Protein AF-A0A7S1BT53-F1 (afdb_monomer)

Radius of gyration: 16.48 Å; Cα contacts (8 Å, |Δi|>4): 80; chains: 1; bounding box: 41×20×43 Å

Solvent-accessible surface area (backbone atoms only — not comparable to full-atom values): 6325 Å² total; per-residue (Å²): 87,75,47,74,70,66,62,61,53,61,75,88,51,65,65,38,54,75,69,64,41,39,70,72,63,87,93,54,76,71,70,94,52,67,87,83,32,85,71,54,46,62,62,43,64,35,73,85,54,92,45,33,37,50,74,38,54,45,82,78,54,75,67,81,79,51,74,65,55,54,36,53,47,50,66,73,46,61,89,54,62,77,42,80,40,64,72,88,49,71,67,57,48,52,54,58,67,68,54,112

Foldseek 3Di:
DEAEPQPLAPDDDVVQLVVQAQDDDPPDDDVVCPPPPPPPCCQLSVVVPSDGNRVSPSVVDDNPDDLVVVLVVVVVCPPDDYHYPDDDDVVVVVSNVVSD

Mean predicted aligned error: 7.4 Å

InterPro domains:
  IPR000262 FMN-dependent dehydrogenase [PF01070] (1-98)
  IPR013785 Aldolase-type TIM barrel [G3DSA:3.20.20.70] (1-100)

Secondary structure (DSSP, 8-state):
-EEE-S-SSPPP-HHHHHHT--SPPTT---GGGTTT-TTTHHHHT-TTS---HHHHHGGGS-SS--HHHHHHHHHHHTTS--EEE---SHHHHHHHHH--

Sequence (100 aa):
IFLTVDSVRFGFREADARNGFDSLPPPHRLVNYDEETKISLKKTYNGKVHKSWDQNSEMMFEQNVTWDDVRWLKAHCGDLPLVVKGIMTAEDALLAVEVR

Structure (mmCIF, N/CA/C/O backbone):
data_AF-A0A7S1BT53-F1
#
_entry.id   AF-A0A7S1BT53-F1
#
loop_
_atom_site.group_PDB
_atom_site.id
_atom_site.type_symbol
_atom_site.label_atom_id
_atom_site.label_alt_id
_atom_site.label_comp_id
_atom_site.label_asym_id
_atom_site.label_entity_id
_atom_site.label_seq_id
_atom_site.pdbx_PDB_ins_code
_atom_site.Cartn_x
_atom_site.Cartn_y
_atom_site.Cartn_z
_atom_site.occupancy
_atom_site.B_iso_or_equiv
_atom_site.auth_seq_id
_atom_site.auth_comp_id
_atom_site.auth_asym_id
_atom_site.auth_atom_id
_atom_site.pdb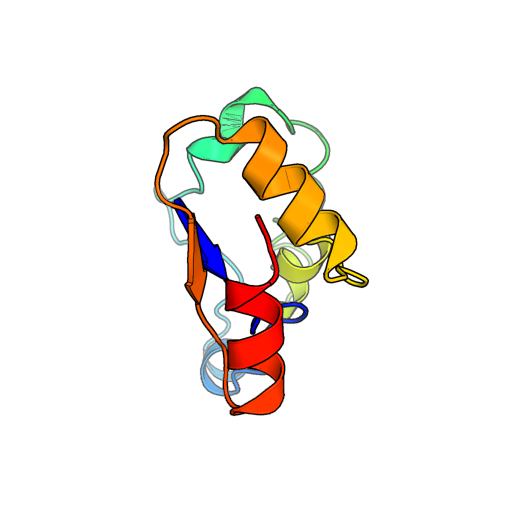x_PDB_model_num
ATOM 1 N N . ILE A 1 1 ? -11.498 -4.296 0.747 1.00 94.75 1 ILE A N 1
ATOM 2 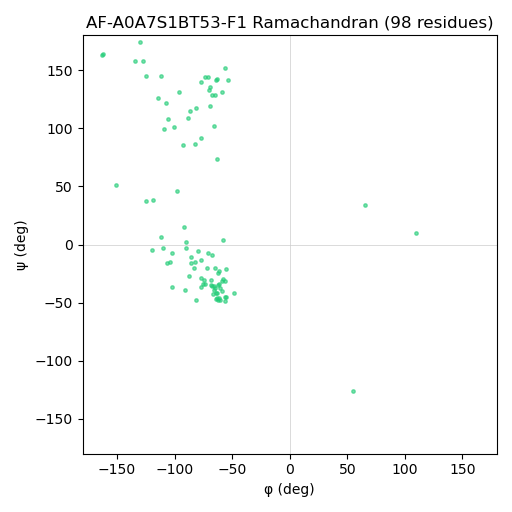C CA . ILE A 1 1 ? -10.331 -3.513 0.280 1.00 94.75 1 ILE A CA 1
ATOM 3 C C . ILE A 1 1 ? -9.149 -3.840 1.175 1.00 94.75 1 ILE A C 1
ATOM 5 O O . ILE A 1 1 ? -9.318 -3.871 2.387 1.00 94.75 1 ILE A O 1
ATOM 9 N N . PHE A 1 2 ? -7.986 -4.110 0.586 1.00 97.25 2 PHE A N 1
ATOM 10 C CA . PHE A 1 2 ? -6.723 -4.187 1.319 1.00 97.25 2 PHE A CA 1
ATOM 11 C C . PHE A 1 2 ? -5.932 -2.919 1.002 1.00 97.25 2 PHE A C 1
ATOM 13 O O . PHE A 1 2 ? -5.477 -2.753 -0.129 1.00 97.25 2 PHE A O 1
ATOM 20 N N . LEU A 1 3 ? -5.822 -2.014 1.971 1.00 95.56 3 LEU A N 1
ATOM 21 C CA . LEU A 1 3 ? -5.047 -0.786 1.834 1.00 95.56 3 LEU A CA 1
ATOM 22 C C . LEU A 1 3 ? -3.594 -1.076 2.210 1.00 95.56 3 LEU A C 1
ATOM 24 O O . LEU A 1 3 ? -3.315 -1.404 3.359 1.00 95.56 3 LEU A O 1
ATOM 28 N N . THR A 1 4 ? -2.680 -0.961 1.251 1.00 94.94 4 THR A N 1
ATOM 29 C CA . THR A 1 4 ? -1.239 -1.113 1.495 1.00 94.94 4 THR A CA 1
ATOM 30 C C . THR A 1 4 ? -0.668 0.190 2.060 1.00 94.94 4 THR A C 1
ATOM 32 O O . THR A 1 4 ? -0.705 1.201 1.366 1.00 94.94 4 THR A O 1
ATOM 35 N N . VAL A 1 5 ? -0.131 0.166 3.285 1.00 94.44 5 VAL A N 1
ATOM 36 C CA . VAL A 1 5 ? 0.433 1.348 3.982 1.00 94.44 5 VAL A CA 1
ATOM 37 C C . VAL A 1 5 ? 1.961 1.316 4.130 1.00 94.44 5 VAL A C 1
ATOM 39 O O . VAL A 1 5 ? 2.559 2.277 4.594 1.00 94.44 5 VAL A O 1
ATOM 42 N N . ASP A 1 6 ? 2.609 0.233 3.697 1.00 92.88 6 ASP A N 1
ATOM 43 C CA . ASP A 1 6 ? 4.065 0.019 3.794 1.00 92.88 6 ASP A CA 1
ATOM 44 C C . ASP A 1 6 ? 4.858 0.530 2.572 1.00 92.88 6 ASP A C 1
ATOM 46 O O . ASP A 1 6 ? 6.072 0.359 2.497 1.00 92.88 6 ASP A O 1
ATOM 50 N N . SER A 1 7 ? 4.177 1.138 1.596 1.00 88.56 7 SER A N 1
ATOM 51 C CA . SER A 1 7 ? 4.730 1.449 0.270 1.00 88.56 7 SER A CA 1
ATOM 52 C C . SER A 1 7 ? 4.615 2.939 -0.094 1.00 88.56 7 SER A C 1
ATOM 54 O O . SER A 1 7 ? 4.360 3.281 -1.245 1.00 88.56 7 SER A O 1
ATOM 56 N N . VAL A 1 8 ? 4.800 3.846 0.878 1.00 83.31 8 VAL A N 1
ATOM 57 C CA . VAL A 1 8 ? 4.792 5.315 0.646 1.00 83.31 8 VAL A CA 1
ATOM 58 C C . VAL A 1 8 ? 5.903 5.782 -0.303 1.00 83.31 8 VAL A C 1
ATOM 60 O O . VAL A 1 8 ? 5.815 6.840 -0.926 1.00 83.31 8 VAL A O 1
ATOM 63 N N . ARG A 1 9 ? 6.974 4.994 -0.392 1.00 81.75 9 ARG A N 1
ATOM 64 C CA . ARG A 1 9 ? 7.995 4.994 -1.442 1.00 81.75 9 ARG A CA 1
ATOM 65 C C . ARG A 1 9 ? 8.234 3.550 -1.825 1.00 81.75 9 ARG A C 1
ATOM 67 O O . ARG A 1 9 ? 7.984 2.649 -1.017 1.00 81.75 9 ARG A O 1
ATOM 74 N N . PHE A 1 10 ? 8.757 3.320 -3.018 1.00 81.44 10 PHE A N 1
AT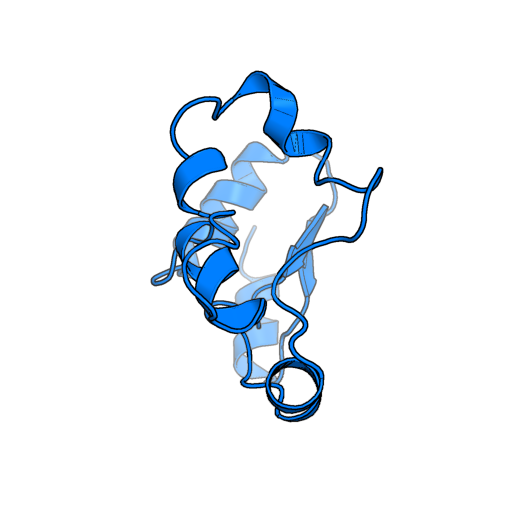OM 75 C CA . PHE A 1 10 ? 9.213 1.980 -3.323 1.00 81.44 10 PHE A CA 1
ATOM 76 C C . PHE A 1 10 ? 10.551 1.728 -2.634 1.00 81.44 10 PHE A C 1
ATOM 78 O O . PHE A 1 10 ?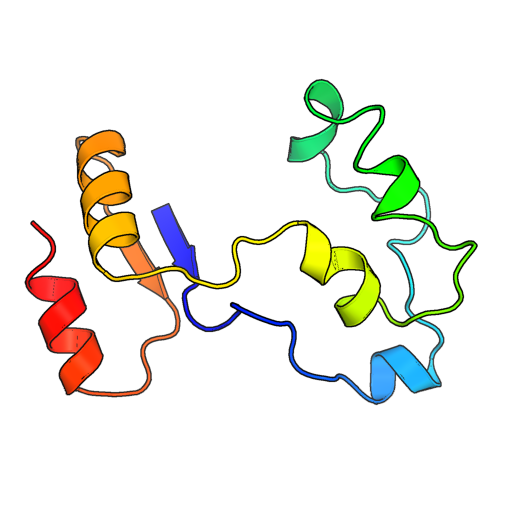 11.436 2.578 -2.578 1.00 81.44 10 PHE A O 1
ATOM 85 N N . GLY A 1 11 ? 10.704 0.520 -2.096 1.00 82.94 11 GLY A N 1
ATOM 86 C CA . GLY A 1 11 ? 12.016 0.053 -1.674 1.00 82.94 11 GLY A CA 1
ATOM 87 C C . GLY A 1 11 ? 12.945 -0.066 -2.881 1.00 82.94 11 GLY A C 1
ATOM 88 O O . GLY A 1 11 ? 12.518 -0.535 -3.937 1.00 82.94 11 GLY A O 1
ATOM 89 N N . PHE A 1 12 ? 14.213 0.303 -2.696 1.00 84.50 12 PHE A N 1
AT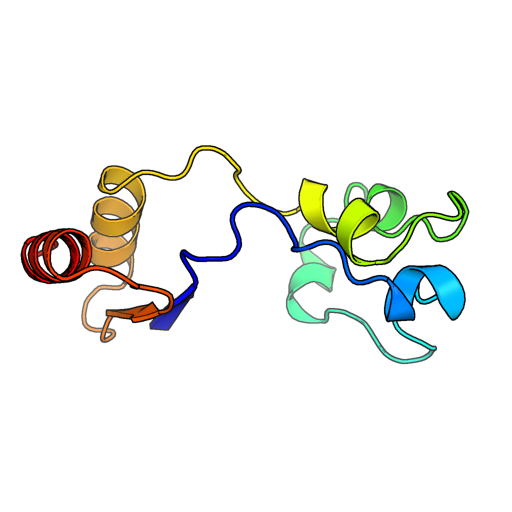OM 90 C CA . PHE A 1 12 ? 15.230 0.173 -3.733 1.00 84.50 12 PHE A CA 1
ATOM 91 C C . PHE A 1 12 ? 15.551 -1.297 -3.999 1.00 84.50 12 PHE A C 1
ATOM 93 O O . PHE A 1 12 ? 16.014 -2.024 -3.115 1.00 84.50 12 PHE A O 1
ATOM 100 N N . ARG A 1 13 ? 15.315 -1.741 -5.233 1.00 86.88 13 ARG A N 1
ATOM 101 C CA . ARG A 1 13 ? 15.536 -3.132 -5.649 1.00 86.88 13 ARG A CA 1
ATOM 102 C C . ARG A 1 13 ? 16.732 -3.190 -6.578 1.00 86.88 13 ARG A C 1
ATOM 104 O O . ARG A 1 13 ? 16.629 -2.940 -7.775 1.00 86.88 13 ARG A O 1
ATOM 111 N N . GLU A 1 14 ? 17.884 -3.574 -6.039 1.00 88.19 14 GLU A N 1
ATOM 112 C CA . GLU A 1 14 ? 19.124 -3.609 -6.822 1.00 88.19 14 GLU A CA 1
ATOM 113 C C . GLU A 1 14 ? 19.044 -4.520 -8.055 1.00 88.19 14 GLU A C 1
ATOM 115 O O . GLU A 1 14 ? 19.701 -4.262 -9.060 1.00 88.19 14 GLU A O 1
ATOM 120 N N . ALA A 1 15 ? 18.260 -5.600 -7.984 1.00 89.44 15 ALA A N 1
ATOM 121 C CA . ALA A 1 15 ? 18.057 -6.496 -9.116 1.00 89.44 15 ALA A CA 1
ATOM 122 C C . ALA A 1 15 ? 17.346 -5.789 -10.277 1.00 89.44 15 ALA A C 1
ATOM 124 O O . ALA A 1 15 ? 17.772 -5.947 -11.418 1.00 89.44 15 ALA A O 1
ATOM 125 N N . ASP A 1 16 ? 16.336 -4.966 -9.987 1.00 86.50 16 ASP A N 1
ATOM 126 C CA . ASP A 1 16 ? 15.610 -4.194 -10.999 1.00 86.50 16 ASP A CA 1
ATOM 127 C C . ASP A 1 16 ? 16.564 -3.202 -11.679 1.00 86.50 16 ASP A C 1
ATOM 129 O O . ASP A 1 16 ? 16.602 -3.117 -12.905 1.00 86.50 16 ASP A O 1
ATOM 133 N N . ALA A 1 17 ? 17.428 -2.544 -10.894 1.00 82.75 17 ALA A N 1
ATOM 134 C CA . ALA A 1 17 ? 18.463 -1.650 -11.414 1.00 82.75 17 ALA A CA 1
ATOM 135 C C . ALA A 1 17 ? 19.510 -2.375 -12.275 1.00 82.75 17 ALA A C 1
ATOM 137 O O . ALA A 1 17 ? 19.824 -1.923 -13.375 1.00 82.75 17 ALA A O 1
ATOM 138 N N . ARG A 1 18 ? 20.039 -3.513 -11.807 1.00 88.12 18 ARG A N 1
ATOM 139 C CA . ARG A 1 18 ? 21.044 -4.300 -12.547 1.00 88.12 18 ARG A CA 1
ATOM 140 C C . ARG A 1 18 ? 20.495 -4.893 -13.841 1.00 88.12 18 ARG A C 1
ATOM 142 O O . ARG A 1 18 ? 21.232 -4.984 -14.817 1.00 88.12 18 ARG A O 1
ATOM 149 N N . ASN A 1 19 ? 19.226 -5.293 -13.841 1.00 88.94 19 ASN A N 1
ATOM 150 C CA . ASN A 1 19 ? 18.581 -5.934 -14.984 1.00 88.94 19 ASN A CA 1
ATOM 151 C C . ASN A 1 19 ? 17.920 -4.931 -15.942 1.00 88.94 19 ASN A C 1
ATOM 153 O O . ASN A 1 19 ? 17.384 -5.349 -16.965 1.00 88.94 19 ASN A O 1
ATOM 157 N N . GLY A 1 20 ? 17.935 -3.632 -15.621 1.00 84.50 20 GLY A N 1
ATOM 158 C CA . GLY A 1 20 ? 17.281 -2.605 -16.430 1.00 84.50 20 GLY A CA 1
ATOM 159 C C . GLY A 1 20 ? 15.758 -2.753 -16.468 1.00 84.50 20 GLY A C 1
ATOM 160 O O . GLY A 1 20 ? 15.143 -2.481 -17.495 1.00 84.50 20 GLY A O 1
ATOM 161 N N . PHE A 1 21 ? 15.143 -3.219 -15.378 1.00 83.25 21 PHE A N 1
ATOM 162 C CA . PHE A 1 21 ? 13.689 -3.320 -15.282 1.00 83.25 21 PHE A CA 1
ATOM 163 C C . PHE A 1 21 ? 13.087 -1.932 -15.025 1.00 83.25 21 PHE A C 1
ATOM 165 O O . PHE A 1 21 ? 12.975 -1.478 -13.885 1.00 83.25 21 PHE A O 1
ATOM 172 N N . ASP A 1 22 ? 12.737 -1.242 -16.109 1.00 76.00 22 ASP A N 1
ATOM 173 C CA . ASP A 1 22 ? 12.220 0.132 -16.099 1.00 76.00 22 ASP A CA 1
ATOM 174 C C . ASP A 1 22 ? 10.711 0.232 -16.398 1.00 76.00 22 ASP A C 1
ATOM 176 O O . ASP A 1 22 ? 10.092 1.265 -16.125 1.00 76.00 22 ASP A O 1
ATOM 180 N N . SER A 1 23 ? 10.106 -0.832 -16.940 1.00 75.75 23 SER A N 1
ATOM 181 C CA . SER A 1 23 ? 8.723 -0.854 -17.422 1.00 75.75 23 SER A CA 1
ATOM 182 C C . SER A 1 23 ? 8.170 -2.275 -17.600 1.00 75.75 23 SER A C 1
ATOM 184 O O . SER A 1 23 ? 8.906 -3.262 -17.656 1.00 75.75 23 SER A O 1
ATOM 186 N N . LEU A 1 24 ? 6.840 -2.388 -17.702 1.00 80.50 24 LEU A N 1
ATOM 187 C CA . LEU A 1 24 ? 6.183 -3.648 -18.056 1.00 80.50 24 LEU A CA 1
ATOM 188 C C . LEU A 1 24 ? 6.465 -4.005 -19.530 1.00 80.50 24 LEU A C 1
ATOM 190 O O . LEU A 1 24 ? 6.332 -3.138 -20.398 1.00 80.50 24 LEU A O 1
ATOM 194 N N . PRO A 1 25 ? 6.796 -5.270 -19.849 1.00 80.75 25 PRO A N 1
ATOM 195 C CA . PRO A 1 25 ? 7.082 -5.673 -21.220 1.00 80.75 25 PRO A CA 1
ATOM 196 C C . PRO A 1 25 ? 5.800 -5.691 -22.068 1.00 80.75 25 PRO A C 1
ATOM 198 O O . PRO A 1 25 ? 4.753 -6.125 -21.574 1.00 80.75 25 PRO A O 1
ATOM 201 N N . PRO A 1 26 ? 5.847 -5.315 -23.360 1.00 80.00 26 PRO A N 1
ATOM 202 C CA . PRO A 1 26 ? 4.697 -5.450 -24.248 1.00 80.00 26 PRO A CA 1
ATOM 203 C C . PRO A 1 26 ? 4.132 -6.884 -24.258 1.00 80.00 26 PRO A C 1
ATOM 205 O O . PRO A 1 26 ? 4.910 -7.839 -24.233 1.00 80.00 26 PRO A O 1
ATOM 208 N N . PRO A 1 27 ? 2.797 -7.064 -24.308 1.00 85.75 27 PRO A N 1
ATOM 209 C CA . PRO A 1 27 ? 1.740 -6.044 -24.382 1.00 85.75 27 PRO A CA 1
ATOM 210 C C . PRO A 1 27 ? 1.185 -5.595 -23.007 1.00 85.75 27 PRO A C 1
ATOM 212 O O . PRO A 1 27 ? 0.103 -5.011 -22.944 1.00 85.75 27 PRO A O 1
ATOM 215 N N . HIS A 1 28 ? 1.871 -5.898 -21.902 1.00 82.88 28 HIS A N 1
ATOM 216 C CA . HIS A 1 28 ? 1.356 -5.708 -20.542 1.00 82.88 28 HIS A CA 1
ATOM 217 C C . HIS A 1 28 ? 1.335 -4.231 -20.125 1.00 82.88 28 HIS A C 1
ATOM 219 O O . HIS A 1 28 ? 2.215 -3.452 -20.486 1.00 82.88 28 HIS A O 1
ATOM 225 N N . ARG A 1 29 ? 0.316 -3.844 -19.347 1.00 80.19 29 ARG A N 1
ATOM 226 C CA . ARG A 1 29 ? 0.085 -2.466 -18.881 1.00 80.19 29 ARG A CA 1
ATOM 227 C C . ARG A 1 29 ? -0.876 -2.429 -17.688 1.00 80.19 29 ARG A C 1
ATOM 229 O O . ARG A 1 29 ? -1.602 -3.392 -17.445 1.00 80.19 29 ARG A O 1
ATOM 236 N N . LEU A 1 30 ? -0.918 -1.306 -16.972 1.00 79.50 30 LEU A N 1
ATOM 237 C CA . LEU A 1 30 ? -1.838 -1.089 -15.849 1.00 79.50 30 LEU A CA 1
ATOM 238 C C . LEU A 1 30 ? -3.221 -0.645 -16.351 1.00 79.50 30 LEU A C 1
ATOM 240 O O . LEU A 1 30 ? -3.508 0.544 -16.441 1.00 79.50 30 LEU A O 1
ATOM 244 N N . VAL A 1 31 ? -4.077 -1.615 -16.675 1.00 82.88 31 VAL A N 1
ATOM 245 C CA . VAL A 1 31 ? -5.395 -1.384 -17.302 1.00 82.88 31 VAL A CA 1
ATOM 246 C C . VAL A 1 31 ? -6.320 -0.451 -16.519 1.00 82.88 31 VAL A C 1
ATOM 248 O O . VAL A 1 31 ? -7.065 0.309 -17.128 1.00 82.88 31 VAL A O 1
ATOM 251 N N . ASN A 1 32 ? -6.221 -0.441 -15.187 1.00 82.00 32 ASN A N 1
ATOM 252 C CA . ASN A 1 32 ? -7.055 0.402 -14.327 1.00 82.00 32 ASN A CA 1
ATOM 253 C C . ASN A 1 32 ? -6.770 1.908 -14.476 1.00 82.00 32 ASN A C 1
ATOM 255 O O . ASN A 1 32 ? -7.518 2.707 -13.930 1.00 82.00 32 ASN A O 1
ATOM 259 N N . TYR A 1 33 ? -5.715 2.302 -15.199 1.00 73.56 33 TYR A N 1
ATOM 260 C CA . TYR A 1 33 ? -5.365 3.708 -15.416 1.00 73.56 33 TYR A CA 1
ATOM 261 C C . TYR A 1 33 ? -5.556 4.176 -16.871 1.00 73.56 33 TYR A C 1
ATOM 263 O O . TYR A 1 33 ? -5.199 5.303 -17.212 1.00 73.56 33 TYR A O 1
ATOM 271 N N . ASP A 1 34 ? -6.132 3.346 -17.745 1.00 74.06 34 ASP A N 1
ATOM 272 C CA . ASP A 1 34 ? -6.310 3.684 -19.165 1.00 74.06 34 ASP A CA 1
ATOM 273 C C . ASP A 1 34 ? -7.166 4.931 -19.412 1.00 74.06 34 ASP A C 1
ATOM 275 O O . ASP A 1 34 ? -6.900 5.689 -20.352 1.00 74.06 34 ASP A O 1
ATOM 279 N N . GLU A 1 35 ? -8.210 5.125 -18.604 1.00 64.50 35 GLU A N 1
ATOM 280 C CA . GLU A 1 35 ? -9.229 6.147 -18.856 1.00 64.50 35 GLU A CA 1
ATOM 281 C C . GLU A 1 35 ? -8.869 7.519 -18.266 1.00 64.50 35 GLU A C 1
ATOM 283 O O . GLU A 1 35 ? -9.250 8.542 -18.835 1.00 64.50 35 GLU A O 1
ATOM 288 N N . GLU A 1 36 ? -8.065 7.577 -17.198 1.00 55.25 36 GLU A N 1
ATOM 289 C CA . GLU A 1 36 ? -7.936 8.797 -16.384 1.00 55.25 36 GLU A CA 1
ATOM 290 C C . GLU A 1 36 ? -6.667 9.635 -16.631 1.00 55.25 36 GLU A C 1
ATOM 292 O O . GLU A 1 36 ? -6.545 10.746 -16.125 1.00 55.25 36 GLU A O 1
ATOM 297 N N . THR A 1 37 ? -5.691 9.178 -17.425 1.00 50.69 37 THR A N 1
ATOM 298 C CA . THR A 1 37 ? -4.365 9.838 -17.433 1.00 50.69 37 THR A CA 1
ATOM 299 C C . THR A 1 37 ? -3.599 9.734 -18.756 1.00 50.69 37 THR A C 1
ATOM 301 O O . THR A 1 37 ? -2.397 9.461 -18.789 1.00 50.69 37 THR A O 1
ATOM 304 N N . LYS A 1 38 ? -4.237 10.087 -19.883 1.00 49.28 38 LYS A N 1
ATOM 305 C CA . LYS A 1 38 ? -3.537 10.195 -21.188 1.00 49.28 38 LYS A CA 1
ATOM 306 C C . LYS A 1 38 ? -2.317 11.140 -21.176 1.00 49.28 38 LYS A C 1
ATOM 308 O O . LYS A 1 38 ? -1.444 10.996 -22.031 1.00 49.28 38 LYS A O 1
ATOM 313 N N . ILE A 1 39 ? -2.233 12.074 -20.220 1.00 48.69 39 ILE A N 1
ATOM 314 C CA . ILE A 1 39 ? -1.124 1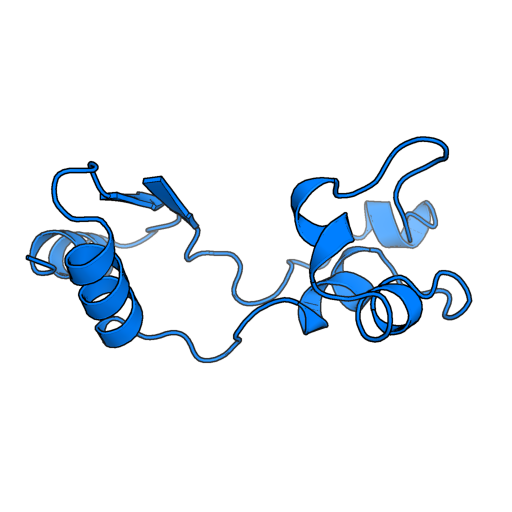3.038 -20.083 1.00 48.69 39 ILE A CA 1
ATOM 315 C C . ILE A 1 39 ? -0.136 12.654 -18.961 1.00 48.69 39 ILE A C 1
ATOM 317 O O . ILE A 1 39 ? 1.067 12.843 -19.141 1.00 48.69 39 ILE A O 1
ATOM 321 N N . SER A 1 40 ? -0.608 12.090 -17.839 1.00 49.78 40 SER A N 1
ATOM 322 C CA . SER A 1 40 ? 0.241 11.784 -16.671 1.00 49.78 40 SER A CA 1
ATOM 323 C C . SER A 1 40 ? 1.008 10.470 -16.836 1.00 49.78 40 SER A C 1
ATOM 325 O O . SER A 1 40 ? 2.232 10.468 -16.740 1.00 49.78 40 SER A O 1
ATOM 327 N N . LEU A 1 41 ? 0.354 9.374 -17.242 1.00 50.06 41 LEU A N 1
ATOM 328 C CA . LEU A 1 41 ? 1.045 8.088 -17.384 1.00 50.06 41 LEU A CA 1
ATOM 329 C C . LEU A 1 41 ? 2.105 8.119 -18.476 1.00 50.06 41 LEU A C 1
ATOM 331 O O . LEU A 1 41 ? 3.173 7.589 -18.267 1.00 50.06 41 LEU A O 1
ATOM 335 N N . LYS A 1 42 ? 1.915 8.796 -19.613 1.00 50.16 42 LYS A N 1
ATOM 336 C CA . LYS A 1 42 ? 2.998 8.888 -20.618 1.00 50.16 42 LYS A CA 1
ATOM 337 C C . LYS A 1 42 ? 4.271 9.584 -20.099 1.00 50.16 42 LYS A C 1
ATOM 339 O O . LYS A 1 42 ? 5.334 9.373 -20.678 1.00 50.16 42 LYS A O 1
ATOM 344 N N . LYS A 1 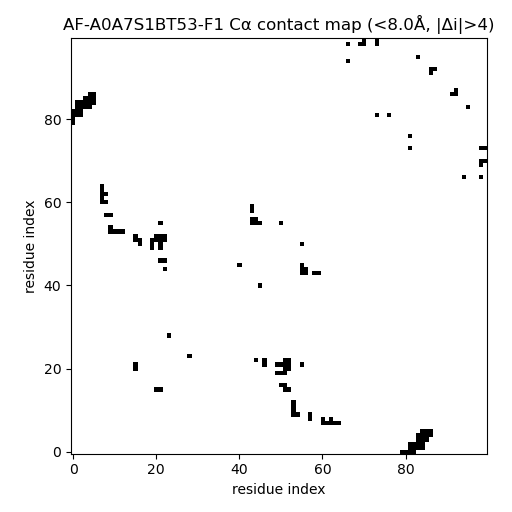43 ? 4.173 10.416 -19.052 1.00 47.38 43 LYS A N 1
ATOM 345 C CA . LYS A 1 43 ? 5.320 11.053 -18.379 1.00 47.38 43 LYS A CA 1
ATOM 346 C C . LYS A 1 43 ? 5.851 10.221 -17.209 1.00 47.38 43 LYS A C 1
ATOM 348 O O . LYS A 1 43 ? 7.064 10.153 -17.050 1.00 47.38 43 LYS A O 1
ATOM 353 N N . THR A 1 44 ? 4.969 9.595 -16.435 1.00 48.72 44 THR A N 1
ATOM 354 C CA . THR A 1 44 ? 5.310 8.747 -15.279 1.00 48.72 44 THR A CA 1
ATOM 355 C C . THR A 1 44 ? 5.851 7.377 -15.713 1.00 48.72 44 THR A C 1
ATOM 357 O O . THR A 1 44 ? 6.788 6.855 -15.132 1.00 48.72 44 THR A O 1
ATOM 360 N N . TYR A 1 45 ? 5.345 6.856 -16.830 1.00 51.56 45 TYR A N 1
ATOM 361 C CA . TYR A 1 45 ? 5.804 5.684 -17.585 1.00 51.56 45 TYR A CA 1
ATOM 362 C C . TYR A 1 45 ? 6.689 6.095 -18.769 1.00 51.56 45 TYR A C 1
ATOM 364 O O . TYR A 1 45 ? 6.508 5.659 -19.909 1.00 51.56 45 TYR A O 1
ATOM 372 N N . ASN A 1 46 ? 7.639 6.998 -18.545 1.00 46.03 46 ASN A N 1
ATOM 373 C CA . ASN A 1 46 ? 8.569 7.363 -19.600 1.00 46.03 46 ASN A CA 1
ATOM 374 C C . ASN A 1 46 ? 9.828 6.494 -19.520 1.00 46.03 46 ASN A C 1
ATOM 376 O O . ASN A 1 46 ? 10.848 6.942 -19.005 1.00 46.03 46 ASN A O 1
ATOM 380 N N . GLY A 1 47 ? 9.790 5.305 -20.132 1.00 46.16 47 GLY A N 1
ATOM 381 C CA . GLY A 1 47 ? 10.977 4.459 -20.364 1.00 46.16 47 GLY A CA 1
ATOM 382 C C . GLY A 1 47 ? 12.095 5.133 -21.185 1.00 46.16 47 GLY A C 1
ATOM 383 O O . GLY A 1 47 ? 13.093 4.507 -21.511 1.00 46.16 47 GLY A O 1
ATOM 384 N N . LYS A 1 48 ? 11.954 6.420 -21.548 1.00 41.84 48 LYS A N 1
ATOM 385 C CA . LYS A 1 48 ? 13.037 7.244 -22.111 1.00 41.84 48 LYS A CA 1
ATOM 386 C C . LYS A 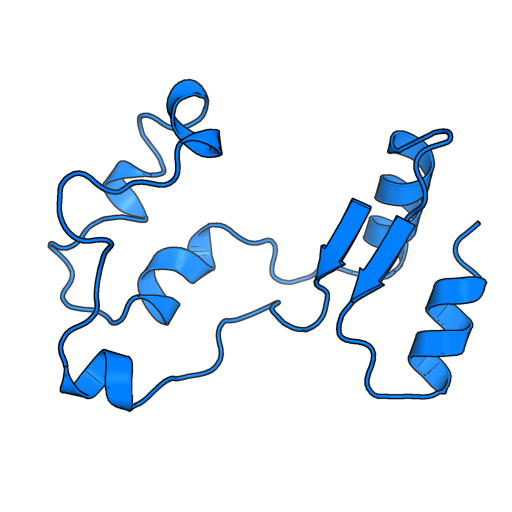1 48 ? 13.961 7.834 -21.044 1.00 41.84 48 LYS A C 1
ATOM 388 O O . LYS A 1 48 ? 15.026 8.337 -21.389 1.00 41.84 48 LYS A O 1
ATOM 393 N N . VAL A 1 49 ? 13.560 7.821 -19.772 1.00 50.75 49 VAL A N 1
ATOM 394 C CA . VAL A 1 49 ? 14.441 8.129 -18.643 1.00 50.75 49 VAL A CA 1
ATOM 395 C C . VAL A 1 49 ? 14.843 6.775 -18.073 1.00 50.75 49 VAL A C 1
ATOM 397 O O . VAL A 1 49 ? 14.028 6.137 -17.421 1.00 50.75 49 VAL A O 1
ATOM 400 N N . HIS A 1 50 ? 16.054 6.303 -18.384 1.00 50.09 50 HIS A N 1
ATOM 401 C CA . HIS A 1 50 ? 16.605 5.025 -17.907 1.00 50.09 50 HIS A CA 1
ATOM 402 C C . HIS A 1 50 ? 16.759 5.016 -16.375 1.00 50.09 50 HIS A C 1
ATOM 404 O O . HIS A 1 50 ? 17.857 5.155 -15.837 1.00 50.09 50 HIS A O 1
ATOM 410 N N . LYS A 1 51 ? 15.641 4.913 -15.668 1.00 55.47 51 LYS A N 1
ATOM 411 C CA . LYS A 1 51 ? 15.534 4.766 -14.223 1.00 55.47 51 LYS A CA 1
ATOM 412 C C . LYS A 1 51 ? 14.715 3.519 -13.934 1.00 55.47 51 LYS A C 1
ATOM 414 O O . LYS A 1 51 ? 13.801 3.188 -14.686 1.00 55.47 51 LYS A O 1
ATOM 419 N N . SER A 1 52 ? 15.078 2.839 -12.854 1.00 58.44 52 SER A N 1
ATOM 420 C CA . SER A 1 52 ? 14.413 1.629 -12.383 1.00 58.44 52 SER A CA 1
ATOM 421 C C . SER A 1 52 ? 12.915 1.860 -12.135 1.00 58.44 52 SER A C 1
ATOM 423 O O . SER A 1 52 ? 12.475 2.975 -11.841 1.00 58.44 52 SER A O 1
ATOM 425 N N . TRP A 1 53 ? 12.125 0.795 -12.275 1.00 62.03 53 TRP A N 1
ATOM 426 C CA . TRP A 1 53 ? 10.665 0.790 -12.132 1.00 62.03 53 TRP A CA 1
ATOM 427 C C . TRP A 1 53 ? 10.145 1.486 -10.863 1.00 62.03 53 TRP A C 1
ATOM 429 O O . TRP A 1 53 ? 9.143 2.210 -10.913 1.00 62.03 53 TRP A O 1
ATOM 439 N N . ASP A 1 54 ? 10.828 1.260 -9.740 1.00 60.94 54 ASP A N 1
ATOM 440 C CA . ASP A 1 54 ? 10.558 1.876 -8.440 1.00 60.94 54 ASP A CA 1
ATOM 441 C C . ASP A 1 54 ? 10.568 3.411 -8.531 1.00 60.94 54 ASP A C 1
ATOM 443 O O . ASP A 1 54 ? 9.620 4.062 -8.102 1.00 60.94 54 ASP A O 1
ATOM 447 N N . GLN A 1 55 ? 11.555 3.997 -9.204 1.00 60.78 55 GLN A N 1
ATOM 448 C CA . GLN A 1 55 ? 11.709 5.452 -9.324 1.00 60.78 55 GLN A CA 1
ATOM 449 C C . GLN A 1 55 ? 10.705 6.102 -10.284 1.00 60.78 55 GLN A C 1
ATOM 451 O O . GLN A 1 55 ? 10.326 7.259 -10.100 1.00 60.78 55 GLN A O 1
ATOM 456 N N . ASN A 1 56 ? 10.276 5.382 -11.322 1.00 60.62 56 ASN A N 1
ATOM 457 C CA . ASN A 1 56 ? 9.313 5.903 -12.296 1.00 60.62 56 ASN A CA 1
ATOM 458 C C . ASN A 1 56 ? 7.884 5.887 -11.740 1.00 60.62 56 ASN A C 1
ATOM 460 O O . ASN A 1 56 ? 7.107 6.812 -11.973 1.00 60.62 56 ASN A O 1
ATOM 464 N N . SER A 1 57 ? 7.546 4.857 -10.965 1.00 65.38 57 SER A N 1
ATOM 465 C CA . SER A 1 57 ? 6.185 4.639 -10.473 1.00 65.38 57 SER A CA 1
ATOM 466 C C . SER A 1 57 ? 5.865 5.398 -9.178 1.00 65.38 57 SER A C 1
ATOM 468 O O . SER A 1 57 ? 4.693 5.577 -8.858 1.00 65.38 57 SER A O 1
ATOM 470 N N . GLU A 1 58 ? 6.874 5.892 -8.456 1.00 66.50 58 GLU A N 1
ATOM 471 C CA . GLU A 1 58 ? 6.713 6.654 -7.205 1.00 66.50 58 GLU A CA 1
ATOM 472 C C . GLU A 1 58 ? 5.868 7.925 -7.336 1.00 66.50 58 GLU A C 1
ATOM 474 O O . GLU A 1 58 ? 5.193 8.311 -6.383 1.00 66.50 58 GLU A O 1
ATOM 479 N N . MET A 1 59 ? 5.864 8.564 -8.510 1.00 65.94 59 MET A N 1
ATOM 480 C CA . MET A 1 59 ? 5.063 9.771 -8.755 1.00 65.94 59 MET A CA 1
ATOM 481 C C . MET A 1 59 ? 3.552 9.490 -8.831 1.00 65.94 59 MET A C 1
ATOM 483 O O . MET A 1 59 ? 2.770 10.431 -8.938 1.00 65.94 59 MET A O 1
ATOM 487 N N . MET A 1 60 ? 3.129 8.220 -8.816 1.00 70.19 60 MET A N 1
ATOM 488 C CA . MET A 1 60 ? 1.710 7.845 -8.815 1.00 70.19 60 MET A CA 1
ATOM 489 C C . MET A 1 60 ? 1.085 7.812 -7.416 1.00 70.19 60 MET A C 1
ATOM 491 O O . MET A 1 60 ? -0.135 7.692 -7.321 1.00 70.19 60 MET A O 1
ATOM 495 N N . PHE A 1 61 ? 1.881 7.889 -6.346 1.00 76.25 61 PHE A N 1
ATOM 496 C CA . PHE A 1 61 ? 1.394 7.708 -4.977 1.00 76.25 61 PHE A CA 1
ATOM 497 C C . PHE A 1 61 ? 1.452 9.003 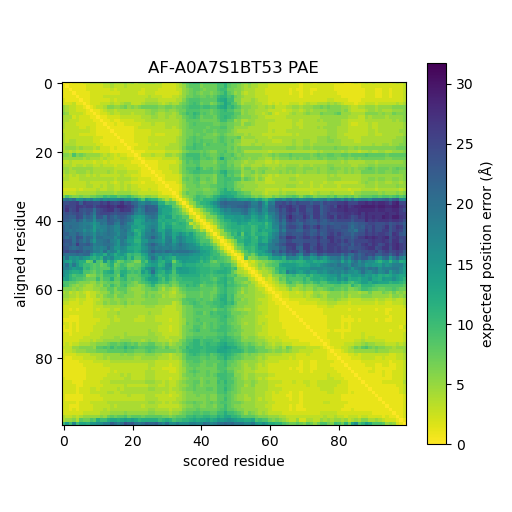-4.171 1.00 76.25 61 PHE A C 1
ATOM 499 O O . PHE A 1 61 ? 2.391 9.787 -4.306 1.00 76.25 61 PHE A O 1
ATOM 506 N N . GLU A 1 62 ? 0.466 9.191 -3.290 1.00 83.31 62 GLU A N 1
ATOM 507 C CA . GLU A 1 62 ? 0.560 10.186 -2.224 1.00 83.31 62 GLU A CA 1
ATOM 508 C C . GLU A 1 62 ? 1.593 9.720 -1.196 1.00 83.31 62 GLU A C 1
ATOM 510 O O . GLU A 1 62 ? 1.631 8.562 -0.777 1.00 83.31 62 GLU A O 1
ATOM 515 N N . GLN A 1 63 ? 2.461 10.645 -0.821 1.00 83.75 63 GLN A N 1
ATOM 516 C CA . GLN A 1 63 ? 3.691 10.389 -0.098 1.00 83.75 63 GLN A CA 1
ATOM 517 C C . GLN A 1 63 ? 3.597 10.764 1.382 1.00 83.75 63 GLN A C 1
ATOM 519 O O . GLN A 1 63 ? 4.460 10.342 2.153 1.00 83.75 63 GLN A O 1
ATOM 524 N N . ASN A 1 64 ? 2.574 11.536 1.755 1.00 89.00 64 ASN A N 1
ATOM 525 C CA . ASN A 1 64 ? 2.332 12.060 3.098 1.00 89.00 64 ASN A CA 1
ATOM 526 C C . ASN A 1 64 ? 0.997 11.558 3.667 1.00 89.00 64 ASN A C 1
ATOM 528 O O . ASN A 1 64 ? 0.280 12.311 4.319 1.00 89.00 64 ASN A O 1
ATOM 532 N N . VAL A 1 65 ? 0.653 10.298 3.391 1.00 91.38 65 VAL A N 1
ATOM 533 C CA . VAL A 1 65 ? -0.560 9.670 3.927 1.00 91.38 65 VAL A CA 1
ATOM 534 C C . VAL A 1 65 ? -0.512 9.574 5.451 1.00 91.38 65 VAL A C 1
ATOM 536 O O . VAL A 1 65 ? 0.527 9.301 6.055 1.00 91.38 65 VAL A O 1
ATOM 539 N N . THR A 1 66 ? -1.665 9.776 6.070 1.00 94.56 66 THR A N 1
ATOM 540 C CA . THR A 1 66 ? -1.868 9.787 7.517 1.00 94.56 66 THR A CA 1
ATOM 541 C C . THR A 1 66 ? -3.035 8.879 7.907 1.00 94.56 66 THR A C 1
ATOM 543 O O . THR A 1 66 ? -3.779 8.371 7.066 1.00 94.56 66 THR A O 1
ATOM 546 N N . TRP A 1 67 ? -3.254 8.697 9.211 1.00 96.31 67 TRP A N 1
ATOM 547 C CA . TRP A 1 67 ? -4.424 7.970 9.713 1.00 96.31 67 TRP A CA 1
ATOM 548 C C . TRP A 1 67 ? -5.762 8.661 9.404 1.00 96.31 67 TRP A C 1
ATOM 550 O O . TRP A 1 67 ? -6.796 7.990 9.393 1.00 96.31 67 TRP A O 1
ATOM 560 N N . ASP A 1 68 ? -5.764 9.968 9.117 1.00 95.69 68 ASP A N 1
ATOM 561 C CA . ASP A 1 68 ? -6.971 10.669 8.664 1.00 95.69 68 ASP A CA 1
ATOM 562 C C . ASP A 1 68 ? -7.400 10.216 7.265 1.00 95.69 68 ASP A C 1
ATOM 564 O O . ASP A 1 68 ? -8.594 10.053 7.020 1.00 95.69 68 ASP A O 1
ATOM 568 N N . ASP A 1 69 ? -6.449 9.894 6.387 1.00 95.00 69 ASP A N 1
ATOM 569 C CA . ASP A 1 69 ? -6.738 9.346 5.058 1.00 95.00 69 ASP A CA 1
ATOM 570 C C . ASP A 1 69 ? -7.336 7.935 5.150 1.00 95.00 69 ASP A C 1
ATOM 572 O O . ASP A 1 69 ? -8.246 7.583 4.398 1.00 95.00 69 ASP A O 1
ATOM 576 N N . VAL A 1 70 ? -6.888 7.131 6.122 1.00 95.69 70 VAL A N 1
ATOM 577 C CA . VAL A 1 70 ? -7.456 5.796 6.383 1.00 95.69 70 VAL A CA 1
ATOM 578 C C . VAL A 1 70 ? -8.901 5.912 6.883 1.00 95.69 70 VAL A C 1
ATOM 580 O O . VAL A 1 70 ? -9.772 5.177 6.412 1.00 95.69 70 VAL A O 1
ATOM 583 N N . ARG A 1 71 ? -9.181 6.867 7.786 1.00 95.44 71 ARG A N 1
ATOM 584 C CA . ARG A 1 71 ? -10.546 7.183 8.251 1.00 95.44 71 ARG A CA 1
ATOM 585 C C . ARG A 1 71 ? -11.435 7.670 7.114 1.00 95.44 71 ARG A C 1
ATOM 587 O O . ARG A 1 71 ? -12.549 7.173 6.948 1.00 95.44 71 ARG A O 1
ATOM 594 N N . TRP A 1 72 ? -10.932 8.602 6.309 1.00 95.38 72 TRP A N 1
ATOM 595 C CA . TRP A 1 72 ? -11.624 9.085 5.121 1.00 95.38 72 TRP A CA 1
ATOM 596 C C . TRP A 1 72 ? -11.963 7.924 4.181 1.00 95.38 72 TRP A C 1
ATOM 598 O O . TRP A 1 72 ? -13.124 7.775 3.795 1.00 95.38 72 TRP A O 1
ATOM 608 N N . LEU A 1 73 ? -11.003 7.045 3.881 1.00 95.31 73 LEU A N 1
ATOM 609 C CA . LEU A 1 73 ? -11.229 5.898 3.005 1.00 95.31 73 LEU A CA 1
ATOM 610 C C . LEU A 1 73 ? -12.286 4.956 3.585 1.00 95.31 73 LEU A C 1
ATOM 612 O O . LEU A 1 73 ? -13.199 4.557 2.864 1.00 95.31 73 LEU A O 1
ATOM 616 N N . LYS A 1 74 ? -12.203 4.623 4.879 1.00 93.69 74 LYS A N 1
ATOM 617 C CA . LYS A 1 74 ? -13.185 3.761 5.553 1.00 93.69 74 LYS A CA 1
ATOM 618 C C . LYS A 1 74 ? -14.606 4.311 5.415 1.00 93.69 74 LYS A C 1
ATOM 620 O O . LYS A 1 74 ? -15.500 3.551 5.043 1.00 93.69 74 LYS A O 1
ATOM 625 N N . ALA A 1 75 ? -14.791 5.615 5.620 1.00 94.19 75 ALA A N 1
ATOM 626 C CA . ALA A 1 75 ? -16.086 6.276 5.462 1.00 94.19 75 ALA A CA 1
ATOM 627 C C . ALA A 1 75 ? -16.636 6.180 4.024 1.00 94.19 75 ALA A C 1
ATOM 629 O O . ALA A 1 75 ? -17.841 6.030 3.838 1.00 94.19 75 ALA A O 1
ATOM 630 N N . HIS A 1 76 ? -15.766 6.204 3.008 1.00 95.19 76 HIS A N 1
ATOM 631 C CA . HIS A 1 76 ? -16.160 6.087 1.594 1.00 95.19 76 HIS A CA 1
ATOM 632 C C . HIS A 1 76 ? -16.361 4.640 1.126 1.00 95.19 76 HIS A C 1
ATOM 634 O O . HIS A 1 76 ? -17.032 4.403 0.124 1.00 95.19 76 HIS A O 1
ATOM 640 N N . CYS A 1 77 ? -15.802 3.661 1.838 1.00 92.06 77 CYS A N 1
ATOM 641 C CA . CYS A 1 77 ? -15.942 2.243 1.504 1.00 92.06 77 CYS A CA 1
ATOM 642 C C . CYS A 1 77 ? -17.307 1.653 1.896 1.00 92.06 77 CYS A C 1
ATOM 644 O O . CYS A 1 77 ? -17.625 0.541 1.467 1.00 92.06 77 CYS A O 1
ATOM 646 N N . GLY A 1 78 ? -18.097 2.359 2.713 1.00 88.88 78 GLY A N 1
ATOM 647 C CA . GLY A 1 78 ? -19.366 1.859 3.243 1.00 88.88 78 GLY A CA 1
ATOM 648 C C . GLY A 1 78 ? -19.189 0.517 3.963 1.00 88.88 78 GLY A C 1
ATOM 649 O O . GLY A 1 78 ? -18.329 0.370 4.838 1.00 88.88 78 GLY A O 1
ATOM 650 N N . ASP A 1 79 ? -19.969 -0.481 3.544 1.00 93.00 79 ASP A N 1
ATOM 651 C CA . ASP A 1 79 ? -19.983 -1.822 4.145 1.00 93.00 79 ASP A CA 1
ATOM 652 C C . ASP A 1 79 ? -18.829 -2.726 3.687 1.00 93.00 79 ASP A C 1
ATOM 654 O O . ASP A 1 79 ? -18.669 -3.839 4.196 1.00 93.00 79 ASP A O 1
ATOM 658 N N . LEU A 1 80 ? -17.998 -2.285 2.734 1.00 95.75 80 LEU A N 1
ATOM 659 C CA . LEU A 1 80 ? -16.852 -3.081 2.304 1.00 95.75 80 LEU A CA 1
ATOM 660 C C . LEU A 1 80 ? -15.846 -3.223 3.461 1.00 95.75 80 LEU A C 1
ATOM 662 O O . LEU A 1 80 ? -15.396 -2.216 4.022 1.00 95.75 80 LEU A O 1
ATOM 666 N N . PRO A 1 81 ? -15.413 -4.455 3.795 1.00 94.06 81 PRO A N 1
ATOM 667 C CA . PRO A 1 81 ? -14.357 -4.653 4.777 1.00 94.06 81 PRO A CA 1
ATOM 668 C C . PRO A 1 81 ? -13.072 -3.947 4.339 1.00 94.06 81 PRO A C 1
ATOM 670 O O . PRO A 1 81 ? -12.623 -4.117 3.200 1.00 94.06 81 PRO A O 1
ATOM 673 N N . LEU A 1 82 ? -12.471 -3.178 5.246 1.00 95.50 82 LEU A N 1
ATOM 674 C CA . LEU A 1 82 ? -11.180 -2.529 5.045 1.00 95.50 82 LEU A CA 1
ATOM 675 C C . LEU A 1 82 ? -10.133 -3.250 5.892 1.00 95.50 82 LEU A C 1
ATOM 677 O O . LEU A 1 82 ? -10.279 -3.347 7.106 1.00 95.50 82 LEU A O 1
ATOM 681 N N . VAL A 1 83 ? -9.088 -3.753 5.243 1.00 96.38 83 VAL A N 1
ATOM 682 C CA . VAL A 1 83 ? -7.933 -4.372 5.897 1.00 96.38 83 VAL A CA 1
ATOM 683 C C . VAL A 1 83 ? -6.713 -3.500 5.638 1.00 96.38 83 VAL A C 1
ATOM 685 O O . VAL A 1 83 ? -6.396 -3.215 4.482 1.00 96.38 83 VAL A O 1
ATOM 688 N N . VAL A 1 84 ? -6.018 -3.091 6.698 1.00 97.00 84 VAL A N 1
ATOM 689 C CA . VAL A 1 84 ? -4.777 -2.314 6.597 1.00 97.00 84 VAL A CA 1
ATOM 690 C C . VAL A 1 84 ? -3.599 -3.286 6.488 1.00 97.00 84 VAL A C 1
ATOM 692 O O . VAL A 1 84 ? -3.276 -4.004 7.432 1.00 97.00 84 VAL A O 1
ATOM 695 N N . LYS A 1 85 ? -2.984 -3.360 5.306 1.00 97.62 85 LYS A N 1
ATOM 696 C CA . LYS A 1 85 ? -1.850 -4.238 4.990 1.00 97.62 85 LYS A CA 1
ATOM 697 C C . LYS A 1 85 ? -0.539 -3.464 5.134 1.00 97.62 85 LYS A C 1
ATOM 699 O O . LYS A 1 85 ? -0.378 -2.420 4.511 1.00 97.62 85 LYS A O 1
ATOM 704 N N . GLY A 1 86 ? 0.431 -4.047 5.837 1.00 97.06 86 GLY A N 1
ATOM 705 C CA . GLY A 1 86 ? 1.777 -3.475 5.987 1.00 97.06 86 GLY A CA 1
ATOM 706 C C . GLY A 1 86 ? 2.090 -2.959 7.391 1.00 97.06 86 GLY A C 1
ATOM 707 O O . GLY A 1 86 ? 3.112 -2.318 7.593 1.00 97.06 86 GLY A O 1
ATOM 708 N N . ILE A 1 87 ? 1.223 -3.245 8.364 1.00 97.56 87 ILE A N 1
ATOM 709 C CA . ILE A 1 87 ? 1.451 -2.951 9.780 1.00 97.56 87 ILE A CA 1
ATOM 710 C C . ILE A 1 87 ? 2.595 -3.821 10.312 1.00 97.56 87 ILE A C 1
ATOM 712 O O . ILE A 1 87 ? 2.573 -5.042 10.147 1.00 97.56 87 ILE A O 1
ATOM 716 N N . MET A 1 88 ? 3.580 -3.194 10.957 1.00 97.75 88 MET A N 1
ATOM 717 C CA . MET A 1 88 ? 4.768 -3.869 11.506 1.00 97.75 88 MET A CA 1
ATOM 718 C C . MET A 1 88 ? 4.920 -3.702 13.024 1.00 97.75 88 MET A C 1
ATOM 720 O O . MET A 1 88 ? 5.821 -4.298 13.612 1.00 97.75 88 MET A O 1
ATOM 724 N N . THR A 1 89 ? 4.053 -2.910 13.659 1.00 98.31 89 THR A N 1
ATOM 725 C CA . THR A 1 89 ? 4.091 -2.604 15.094 1.00 98.31 89 THR A CA 1
ATOM 726 C C . THR A 1 89 ? 2.733 -2.882 15.740 1.00 98.31 89 THR A C 1
ATOM 728 O O . THR A 1 89 ? 1.702 -2.930 15.060 1.00 98.31 89 THR A O 1
ATOM 731 N N . ALA A 1 90 ? 2.720 -3.098 17.056 1.00 98.38 90 ALA A N 1
ATOM 732 C CA . ALA A 1 90 ? 1.473 -3.298 17.792 1.00 98.38 90 ALA A CA 1
ATOM 733 C C . ALA A 1 90 ? 0.706 -1.975 17.943 1.00 98.38 90 ALA A C 1
ATOM 735 O O . ALA A 1 90 ? -0.521 -1.956 17.897 1.00 98.38 90 ALA A O 1
ATOM 736 N N . GLU A 1 91 ? 1.434 -0.871 18.073 1.00 98.25 91 GLU A N 1
ATOM 737 C CA . GLU A 1 91 ? 0.922 0.489 18.185 1.00 98.25 91 GLU A CA 1
ATOM 738 C C . GLU A 1 91 ? 0.121 0.878 16.936 1.00 98.25 91 GLU A C 1
ATOM 740 O O . GLU A 1 91 ? -1.026 1.311 17.048 1.00 98.25 91 GLU A O 1
ATOM 745 N N . ASP A 1 92 ? 0.665 0.630 15.740 1.00 97.88 92 ASP A N 1
ATOM 746 C CA . ASP A 1 92 ? -0.047 0.896 14.485 1.00 97.88 92 ASP A CA 1
ATOM 747 C C . ASP A 1 92 ? -1.238 -0.055 14.287 1.00 97.88 92 ASP A C 1
ATOM 749 O O . ASP A 1 92 ? -2.251 0.324 13.696 1.00 97.88 92 ASP A O 1
ATOM 753 N N . ALA A 1 93 ? -1.163 -1.287 14.805 1.00 97.88 93 ALA A N 1
ATOM 754 C CA . ALA A 1 93 ? -2.296 -2.212 14.784 1.00 97.88 93 ALA A CA 1
ATOM 755 C C . ALA A 1 93 ? -3.462 -1.708 15.651 1.00 97.88 93 ALA A C 1
ATOM 757 O O . ALA A 1 93 ? -4.618 -1.837 15.248 1.00 97.88 93 ALA A O 1
ATOM 758 N N . LEU A 1 94 ? -3.173 -1.108 16.813 1.00 97.75 94 LEU A N 1
ATOM 759 C CA . LEU A 1 94 ? -4.189 -0.475 17.659 1.00 97.75 94 LEU A CA 1
ATOM 760 C C . LEU A 1 94 ? -4.843 0.706 16.933 1.00 97.75 94 LEU A C 1
ATOM 762 O O . LEU A 1 94 ? -6.071 0.760 16.860 1.00 97.75 94 LEU A O 1
ATOM 766 N N . LEU A 1 95 ? -4.046 1.576 16.303 1.00 97.19 95 LEU A N 1
ATOM 767 C CA . LEU A 1 95 ? -4.563 2.692 15.501 1.00 97.19 95 LEU A CA 1
ATOM 768 C C . LEU A 1 95 ? -5.461 2.209 14.351 1.00 97.19 95 LEU A C 1
ATOM 770 O O . LEU A 1 95 ? -6.518 2.792 14.115 1.00 97.19 95 LEU A O 1
ATOM 774 N N . ALA A 1 96 ? -5.105 1.109 13.680 1.00 96.44 96 ALA A N 1
ATOM 775 C CA . ALA A 1 96 ? -5.926 0.526 12.617 1.00 96.44 96 ALA A CA 1
ATOM 776 C C . ALA A 1 96 ? -7.307 0.056 13.102 1.00 96.44 96 ALA A C 1
ATOM 778 O O . ALA A 1 96 ? -8.278 0.159 12.357 1.00 96.44 96 ALA A O 1
ATOM 779 N N . VAL A 1 97 ? -7.406 -0.452 14.334 1.00 95.12 97 VAL A N 1
ATOM 780 C CA . VAL A 1 97 ? -8.678 -0.890 14.941 1.00 95.12 97 VAL A CA 1
ATOM 781 C C . VAL A 1 97 ? -9.513 0.299 15.428 1.00 95.12 97 VAL A C 1
ATOM 783 O O . VAL A 1 97 ? -10.742 0.228 15.449 1.00 95.12 97 VAL A O 1
ATOM 786 N N . GLU A 1 98 ? -8.867 1.401 15.810 1.00 94.00 98 GLU A N 1
ATOM 787 C CA . GLU A 1 98 ? -9.541 2.645 16.200 1.00 94.00 98 GLU A CA 1
ATOM 788 C C . GLU A 1 98 ? -10.176 3.384 15.015 1.00 94.00 98 GLU A C 1
ATOM 790 O O . GLU A 1 98 ? -11.096 4.182 15.217 1.00 94.00 98 GLU A O 1
ATOM 795 N N . VAL A 1 99 ? -9.735 3.104 13.782 1.00 86.50 99 VAL A N 1
ATOM 796 C CA . VAL A 1 99 ? -10.415 3.562 12.565 1.00 86.50 99 VAL A CA 1
ATOM 797 C C . VAL A 1 99 ? -11.789 2.887 12.480 1.00 86.50 99 VAL A C 1
ATOM 799 O O . VAL A 1 99 ? -11.905 1.718 12.112 1.00 86.50 99 VAL A O 1
ATOM 802 N N . ARG A 1 100 ? -12.836 3.636 12.834 1.00 70.44 100 ARG A N 1
ATOM 803 C CA . ARG A 1 100 ? -14.240 3.214 12.747 1.00 70.44 100 ARG A CA 1
ATOM 804 C C . ARG A 1 100 ? -14.897 3.725 11.475 1.00 70.44 100 ARG A C 1
ATOM 806 O O . ARG A 1 100 ? -14.714 4.925 11.178 1.00 70.44 100 ARG A O 1
#

Nearest PDB structures (foldseek):
  5ebu-assembly2_H  TM=8.417E-01  e=3.831E-02  Aerococcus viridans
  4my1-assembly1_B  TM=7.918E-01  e=2.176E+00  Bacillus anthracis str. Ames

Organism: NCBI:txid216773

pLDDT: mean 80.53, std 16.92, range [41.84, 98.38]